Protein AF-C6DZ90-F1 (afdb_monomer)

Foldseek 3Di:
DPVVVVVVVVVVVVVVVVPPDPPPPVPPVPVCVVVVVVVVCCCVHDVVLVVVLVVQLVVLVCVLPVDPDCNPVSVVVSVVSNVCSVCVSVCVCCCVVPVDDDPD

pLDDT: mean 70.25, std 9.97, range [44.91, 85.31]

Nearest PDB structures (foldseek):
  6zbb-assembly1_P  TM=7.920E-01  e=8.735E+00  Bos taurus

Solvent-accessible surface area (backbone atoms only — not comparable to full-atom values): 6208 Å² total;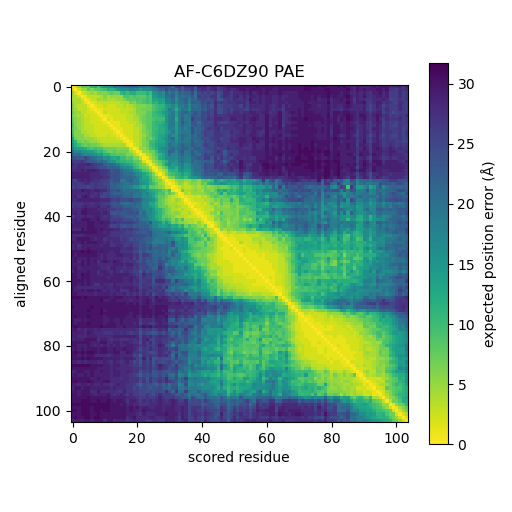 per-residue (Å²): 127,79,63,61,59,54,51,53,51,49,52,52,52,50,52,53,61,74,62,60,64,84,76,62,93,66,76,66,84,50,83,59,57,63,56,50,52,51,50,51,48,37,65,74,32,72,55,38,56,50,50,54,52,52,51,53,50,52,52,40,53,51,58,47,70,68,62,89,85,49,66,70,66,32,52,52,51,36,55,51,50,50,50,50,55,59,45,49,66,48,49,55,50,50,51,67,71,68,68,75,83,84,86,123

InterPro domains:
  IPR007039 Conjugal transfer TrbC/type IV secretion VirB2 [PF04956] (4-94)

Organism: Geobacter sp. (strain M21) (NCBI:txid443144)

Secondary structure (DSSP, 8-state):
-HHHHHHHHHHHHHHHHHH-----TT-S--TTHHHHHHHHHHHHSHHHHHHHHHHHHHHHHHHHHHSTT-HHHHHHHHHHHHHHHHHHHHHHHHHHHHSSS---

Sequence (104 aa):
MRTKEKVVGLWFALVVFLTTQPAFAGGSSMPWESPLNNILNSITGPVAKAGGVLAIVATGFGLAFSEGGGFMRKVVGVVFGLSITFSAGTFISDFLGYGGGAGF

Mean predicted aligned error: 18.35 Å

Radius of gyration: 29.63 Å; Cα contacts (8 Å, |Δi|>4): 20; chains: 1; bounding box: 73×28×78 Å

Structure (mmCIF, N/CA/C/O backbone):
data_AF-C6DZ90-F1
#
_entry.id   AF-C6DZ90-F1
#
loop_
_atom_site.group_PDB
_atom_site.id
_atom_site.type_symbol
_atom_site.label_atom_id
_atom_site.label_alt_id
_atom_site.label_comp_id
_atom_site.label_asym_id
_atom_site.label_entity_id
_atom_site.label_seq_id
_atom_site.pdbx_PDB_ins_code
_atom_site.Cartn_x
_atom_site.Cartn_y
_atom_site.Ca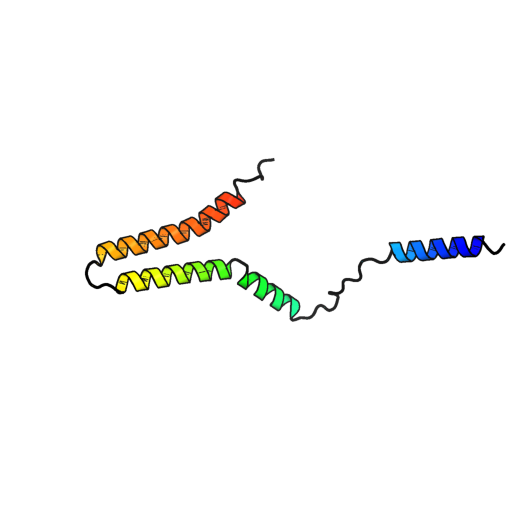rtn_z
_atom_site.occupancy
_atom_site.B_iso_or_equiv
_atom_site.auth_seq_id
_atom_site.auth_comp_id
_atom_site.auth_asym_id
_atom_site.auth_atom_id
_atom_site.pdbx_PDB_model_num
ATOM 1 N N . MET A 1 1 ? 54.821 -1.084 -52.399 1.00 55.31 1 MET A N 1
ATOM 2 C CA . MET A 1 1 ? 54.025 -2.309 -52.131 1.00 55.31 1 MET A CA 1
ATOM 3 C C . MET A 1 1 ? 53.556 -2.439 -50.672 1.00 55.31 1 MET A C 1
ATOM 5 O O . MET A 1 1 ? 52.513 -3.032 -50.469 1.00 55.31 1 MET A O 1
ATOM 9 N N . ARG A 1 2 ? 54.227 -1.803 -49.696 1.00 60.19 2 ARG A N 1
ATOM 10 C CA . ARG A 1 2 ? 54.007 -1.935 -48.237 1.00 60.19 2 ARG A CA 1
ATOM 11 C C . ARG A 1 2 ? 52.785 -1.208 -47.629 1.00 60.19 2 ARG A C 1
ATOM 13 O O . ARG A 1 2 ? 52.505 -1.360 -46.448 1.00 60.19 2 ARG A O 1
ATOM 20 N N . THR A 1 3 ? 52.087 -0.354 -48.384 1.00 61.16 3 THR A N 1
ATOM 21 C CA . THR A 1 3 ? 50.939 0.445 -47.890 1.00 61.16 3 THR A CA 1
ATOM 22 C C . THR A 1 3 ? 49.609 -0.296 -47.988 1.00 61.16 3 THR A C 1
ATOM 24 O O . THR A 1 3 ? 48.776 -0.175 -47.098 1.00 61.16 3 THR A O 1
ATOM 27 N N . LYS A 1 4 ? 49.433 -1.115 -49.028 1.00 60.03 4 LYS A N 1
ATOM 28 C CA . LYS A 1 4 ? 48.229 -1.931 -49.242 1.00 60.03 4 LYS A CA 1
ATOM 29 C C . LYS A 1 4 ? 48.046 -3.005 -48.163 1.00 60.03 4 LYS A C 1
ATOM 31 O O . LYS A 1 4 ? 46.926 -3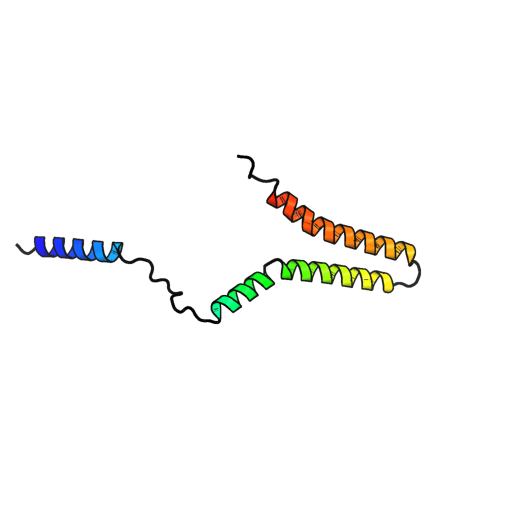.227 -47.729 1.00 60.03 4 LYS A O 1
ATOM 36 N N . GLU A 1 5 ? 49.137 -3.558 -47.635 1.00 65.38 5 GLU A N 1
ATOM 37 C CA . GLU A 1 5 ? 49.109 -4.501 -46.504 1.00 65.38 5 GLU A CA 1
ATOM 38 C C . GLU A 1 5 ? 48.618 -3.839 -45.208 1.00 65.38 5 GLU A C 1
ATOM 40 O O . GLU A 1 5 ? 47.832 -4.426 -44.470 1.00 65.38 5 GLU A O 1
ATOM 45 N N . LYS A 1 6 ? 49.007 -2.580 -44.961 1.00 68.31 6 LYS A N 1
ATOM 46 C CA . LYS A 1 6 ? 48.531 -1.817 -43.796 1.00 68.31 6 LYS A CA 1
ATOM 47 C C . LYS A 1 6 ? 47.054 -1.458 -43.904 1.00 68.31 6 LYS A C 1
ATOM 49 O O . LYS A 1 6 ? 46.349 -1.497 -42.904 1.00 68.31 6 LYS A O 1
ATOM 54 N N . VAL A 1 7 ? 46.591 -1.130 -45.110 1.00 75.19 7 VAL A N 1
ATOM 55 C CA . VAL A 1 7 ? 45.178 -0.829 -45.372 1.00 75.19 7 VAL A CA 1
ATOM 56 C C . VAL A 1 7 ? 44.325 -2.082 -45.183 1.00 75.19 7 VAL A C 1
ATOM 58 O O . VAL A 1 7 ? 43.316 -2.021 -44.494 1.00 75.19 7 VAL A O 1
ATOM 61 N N . VAL A 1 8 ? 44.758 -3.234 -45.703 1.00 78.31 8 VAL A N 1
ATOM 62 C CA . VAL A 1 8 ? 44.061 -4.516 -45.494 1.00 78.31 8 VAL A CA 1
ATOM 63 C C . VAL A 1 8 ? 44.039 -4.910 -44.013 1.00 78.31 8 VAL A C 1
ATOM 65 O O . VAL A 1 8 ? 42.989 -5.305 -43.514 1.00 78.31 8 VAL A O 1
ATOM 68 N N . GLY A 1 9 ? 45.146 -4.732 -43.284 1.00 78.06 9 GLY A N 1
ATOM 69 C CA . GLY A 1 9 ? 45.185 -4.970 -41.836 1.00 78.06 9 GLY A CA 1
ATOM 70 C C . GLY A 1 9 ? 44.255 -4.043 -41.045 1.00 78.06 9 GLY A C 1
ATOM 71 O O . GLY A 1 9 ? 43.592 -4.491 -40.111 1.00 78.06 9 GLY A O 1
ATOM 72 N N . LEU A 1 10 ? 44.147 -2.774 -41.452 1.00 82.06 10 LEU A N 1
ATOM 73 C CA . LEU A 1 10 ? 43.231 -1.809 -40.842 1.00 82.06 10 LEU A CA 1
ATOM 74 C C . LEU A 1 10 ? 41.766 -2.195 -41.080 1.00 82.06 10 LEU A C 1
ATOM 76 O O . LEU A 1 10 ? 40.976 -2.165 -40.141 1.00 82.06 10 LEU A O 1
ATOM 80 N N . TRP A 1 11 ? 41.416 -2.607 -42.302 1.00 80.19 11 TRP A N 1
ATOM 81 C CA . TRP A 1 11 ? 40.070 -3.095 -42.619 1.00 80.19 11 TRP A CA 1
ATOM 82 C C . TRP A 1 11 ? 39.716 -4.351 -41.825 1.00 80.19 11 TRP A C 1
ATOM 84 O O . TRP A 1 11 ? 38.610 -4.449 -41.301 1.00 80.19 11 TRP A O 1
ATOM 94 N N . PHE A 1 12 ? 40.663 -5.280 -41.678 1.00 81.81 12 PHE A N 1
ATOM 95 C CA . PHE A 1 12 ? 40.457 -6.496 -40.897 1.00 81.81 12 PHE A CA 1
ATOM 96 C C . PHE A 1 12 ? 40.220 -6.185 -39.411 1.00 81.81 12 PHE A C 1
ATOM 98 O O . PHE A 1 12 ? 39.279 -6.703 -38.815 1.00 81.81 12 PHE A O 1
ATOM 105 N N . ALA A 1 13 ? 41.007 -5.275 -38.829 1.00 79.81 13 ALA A N 1
ATOM 106 C CA . ALA A 1 13 ? 40.814 -4.822 -37.452 1.00 79.81 13 ALA A CA 1
ATOM 107 C C . ALA A 1 13 ? 39.455 -4.128 -37.247 1.00 79.81 13 ALA A C 1
ATOM 109 O O . ALA A 1 13 ? 38.797 -4.355 -36.234 1.00 79.81 13 ALA A O 1
ATOM 110 N N . LEU A 1 14 ? 39.007 -3.332 -38.223 1.00 80.94 14 LEU A N 1
ATOM 111 C CA . LEU A 1 14 ? 37.709 -2.652 -38.188 1.00 80.94 14 LEU A CA 1
ATOM 112 C C . LEU A 1 14 ? 36.540 -3.644 -38.219 1.00 80.94 14 LEU A C 1
ATOM 114 O O . LEU A 1 14 ? 35.593 -3.496 -37.453 1.00 80.94 14 LEU A O 1
ATOM 118 N N . VAL A 1 15 ? 36.621 -4.685 -39.053 1.00 80.50 15 VAL A N 1
ATOM 119 C CA . VAL A 1 15 ? 35.604 -5.749 -39.109 1.00 80.50 15 VAL A CA 1
ATOM 120 C C . VAL A 1 15 ? 35.562 -6.545 -37.803 1.00 80.50 15 VAL A C 1
ATOM 122 O O . VAL A 1 15 ? 34.479 -6.840 -37.302 1.00 80.50 15 VAL A O 1
ATOM 125 N N . VAL A 1 16 ? 36.716 -6.842 -37.199 1.00 77.69 16 VAL A N 1
ATOM 126 C CA . VAL A 1 16 ? 36.771 -7.499 -35.881 1.00 77.69 16 VAL A CA 1
ATOM 127 C C . VAL A 1 16 ? 36.129 -6.617 -34.805 1.00 77.69 16 VAL A C 1
ATOM 129 O O . VAL A 1 16 ? 35.325 -7.105 -34.022 1.00 77.69 16 VAL A O 1
ATOM 132 N N . PHE A 1 17 ? 36.394 -5.310 -34.806 1.00 73.00 17 PHE A N 1
ATOM 133 C CA . PHE A 1 17 ? 35.809 -4.379 -33.832 1.00 73.00 17 PHE A CA 1
ATOM 134 C C . PHE A 1 17 ? 34.300 -4.158 -34.031 1.00 73.00 17 PHE A C 1
ATOM 136 O O . PHE A 1 17 ? 33.561 -3.959 -33.076 1.00 73.00 17 PHE A O 1
ATOM 143 N N . LEU A 1 18 ? 33.808 -4.221 -35.270 1.00 73.75 18 LEU A N 1
ATOM 144 C CA . LEU A 1 18 ? 32.372 -4.135 -35.566 1.00 73.75 18 LEU A CA 1
ATOM 145 C C . LEU A 1 18 ? 31.622 -5.441 -35.264 1.00 73.75 18 LEU A C 1
ATOM 147 O O . LEU A 1 18 ? 30.400 -5.427 -35.138 1.00 73.75 18 LEU A O 1
ATOM 151 N N . THR A 1 19 ? 32.339 -6.562 -35.141 1.00 67.62 19 THR A N 1
ATOM 152 C CA . THR A 1 19 ? 31.776 -7.873 -34.781 1.00 67.62 19 THR A CA 1
ATOM 153 C C . THR A 1 19 ? 31.927 -8.205 -33.299 1.00 67.62 19 THR A C 1
ATOM 155 O O . THR A 1 19 ? 31.359 -9.201 -32.848 1.00 67.62 19 THR A O 1
ATOM 158 N N . THR A 1 20 ? 32.600 -7.360 -32.504 1.00 61.72 20 THR A N 1
ATOM 159 C CA . THR A 1 20 ? 32.509 -7.445 -31.044 1.00 61.72 20 THR A CA 1
ATOM 160 C C . THR A 1 20 ? 31.110 -7.021 -30.613 1.00 61.72 20 THR A C 1
ATOM 162 O O . THR A 1 20 ? 30.830 -5.847 -30.374 1.00 61.72 20 THR A O 1
ATOM 165 N N . GLN A 1 21 ? 30.207 -7.993 -30.512 1.00 59.31 21 GLN A N 1
ATOM 166 C CA . GLN A 1 21 ? 29.014 -7.847 -29.690 1.00 59.31 21 GLN A CA 1
ATOM 167 C C . GLN A 1 21 ? 29.464 -7.499 -28.263 1.00 59.31 21 GLN A C 1
ATOM 169 O O . GLN A 1 21 ? 30.538 -7.956 -27.853 1.00 59.31 21 GLN A O 1
ATOM 174 N N . PRO A 1 22 ? 28.693 -6.712 -27.489 1.00 57.50 22 PRO A N 1
ATOM 175 C CA . PRO A 1 22 ? 28.985 -6.555 -26.074 1.00 57.50 22 PRO A CA 1
ATOM 176 C C . PRO A 1 22 ? 29.064 -7.963 -25.490 1.00 57.50 22 PRO A C 1
ATOM 178 O O . PRO A 1 22 ? 28.085 -8.705 -25.515 1.00 57.50 22 PRO A O 1
ATOM 181 N N . ALA A 1 23 ? 30.250 -8.371 -25.041 1.00 50.91 23 ALA A N 1
ATOM 182 C CA . ALA A 1 23 ? 30.373 -9.553 -24.218 1.00 50.91 23 ALA A CA 1
ATOM 183 C C . ALA A 1 23 ? 29.535 -9.234 -22.988 1.00 50.91 23 ALA A C 1
ATOM 185 O O . ALA A 1 23 ? 29.865 -8.313 -22.240 1.00 50.91 23 ALA A O 1
ATOM 186 N N . PHE A 1 24 ? 28.392 -9.902 -22.851 1.00 51.31 24 PHE A N 1
ATOM 187 C CA . PHE A 1 24 ? 27.533 -9.740 -21.696 1.00 51.31 24 PHE A CA 1
ATOM 188 C C . PHE A 1 24 ? 28.396 -10.102 -20.491 1.00 51.31 24 PHE A C 1
ATOM 190 O O . PHE A 1 24 ? 28.604 -11.275 -20.185 1.00 51.31 24 PHE A O 1
ATOM 197 N N . ALA A 1 25 ? 28.900 -9.093 -19.787 1.00 47.06 25 ALA A N 1
ATOM 198 C CA . ALA A 1 25 ? 29.504 -9.223 -18.470 1.00 47.06 25 ALA A CA 1
ATOM 199 C C . ALA A 1 25 ? 28.407 -9.475 -17.412 1.00 47.06 25 ALA A C 1
ATOM 201 O O . ALA A 1 25 ? 28.410 -8.888 -16.340 1.00 47.06 25 ALA A O 1
ATOM 202 N N . GLY A 1 26 ? 27.462 -10.350 -17.766 1.00 52.22 26 GLY A N 1
ATOM 203 C CA . GLY A 1 26 ? 26.512 -11.088 -16.935 1.00 52.22 26 GLY A CA 1
ATOM 204 C C . GLY A 1 26 ? 26.482 -12.567 -17.365 1.00 52.22 26 GLY A C 1
ATOM 205 O O . GLY A 1 26 ? 25.513 -13.280 -17.145 1.00 52.22 26 GLY A O 1
ATOM 206 N N . GLY A 1 27 ? 27.536 -13.027 -18.053 1.00 48.31 27 GLY A N 1
ATOM 207 C CA . GLY A 1 27 ? 27.693 -14.379 -18.590 1.00 48.31 27 GLY A CA 1
ATOM 208 C C . GLY A 1 27 ? 28.193 -15.416 -17.583 1.00 48.31 27 GLY A C 1
ATOM 209 O O . GLY A 1 27 ? 28.590 -16.504 -17.986 1.00 48.31 27 GLY A O 1
ATOM 210 N N . SER A 1 28 ? 28.172 -15.122 -16.283 1.00 52.09 28 SER A N 1
ATOM 211 C CA . SER A 1 28 ? 27.958 -16.185 -15.309 1.00 52.09 28 SER A CA 1
ATOM 212 C C . SER A 1 28 ? 26.519 -16.048 -14.861 1.00 52.09 28 SER A C 1
ATOM 214 O O . SER A 1 28 ? 26.202 -15.138 -14.101 1.00 52.09 28 SER A O 1
ATOM 216 N N . SER A 1 29 ? 25.670 -16.947 -15.348 1.00 57.53 29 SER A N 1
ATOM 217 C CA . SER A 1 29 ? 24.348 -17.279 -14.823 1.00 57.53 29 SER A CA 1
ATOM 218 C C . SER A 1 29 ? 24.477 -17.720 -13.365 1.00 57.53 29 SER A C 1
ATOM 220 O O . SER A 1 29 ? 24.335 -18.895 -13.019 1.00 57.53 29 SER A O 1
ATOM 222 N N . MET A 1 30 ? 24.882 -16.786 -12.518 1.00 59.00 30 MET A N 1
ATOM 223 C CA . MET A 1 30 ? 25.158 -17.015 -11.127 1.00 59.00 30 MET A CA 1
ATOM 224 C C . MET A 1 30 ? 23.799 -17.338 -10.508 1.00 59.00 30 MET A C 1
ATOM 226 O O . MET A 1 30 ? 22.905 -16.493 -10.559 1.00 59.00 30 MET A O 1
ATOM 230 N N . PRO A 1 31 ? 23.594 -18.554 -9.964 1.00 61.72 31 PRO A N 1
ATOM 231 C CA . PRO A 1 31 ? 22.261 -19.038 -9.582 1.00 61.72 31 PRO A CA 1
ATOM 232 C C . PRO A 1 31 ? 21.542 -18.153 -8.558 1.00 61.72 31 PRO A C 1
ATOM 234 O O . PRO A 1 31 ? 20.348 -18.303 -8.335 1.00 61.72 31 PRO A O 1
ATOM 237 N N . TRP A 1 32 ? 22.291 -17.255 -7.920 1.00 70.06 32 TRP A N 1
ATOM 238 C CA . TRP A 1 32 ? 21.876 -16.319 -6.890 1.00 70.06 32 TRP A CA 1
ATOM 239 C C . TRP A 1 32 ? 21.478 -14.940 -7.429 1.00 70.06 32 TRP A C 1
ATOM 241 O O . TRP A 1 32 ? 20.771 -14.220 -6.733 1.00 70.06 32 TRP A O 1
ATOM 251 N N . GLU A 1 33 ? 21.829 -14.589 -8.668 1.00 69.94 33 GLU A N 1
ATOM 252 C CA . GLU A 1 33 ? 21.465 -13.301 -9.274 1.00 69.94 33 GLU A CA 1
ATOM 253 C C . GLU A 1 33 ? 19.963 -13.227 -9.601 1.00 69.94 33 GLU A C 1
ATOM 255 O O . GLU A 1 33 ? 19.313 -12.197 -9.419 1.00 69.94 33 GLU A O 1
ATOM 260 N N . SER A 1 34 ? 19.374 -14.357 -10.002 1.00 69.19 34 SER A N 1
ATOM 261 C CA . SER A 1 34 ? 17.928 -14.470 -10.212 1.00 69.19 34 SER A CA 1
ATOM 262 C C . SER A 1 34 ? 17.141 -14.319 -8.889 1.00 69.19 34 SER A C 1
ATOM 264 O O . SER A 1 34 ? 16.241 -13.478 -8.826 1.00 69.19 34 SER A O 1
ATOM 266 N N . PRO A 1 35 ? 17.508 -15.001 -7.783 1.00 71.06 35 PRO A N 1
ATOM 267 C CA . PRO A 1 35 ? 16.991 -14.715 -6.442 1.00 71.06 35 PRO A CA 1
ATOM 268 C C . PRO A 1 35 ? 17.191 -13.268 -5.975 1.00 71.06 35 PRO A C 1
ATOM 270 O O . PRO A 1 35 ? 16.258 -12.682 -5.429 1.00 71.06 35 PRO A O 1
ATOM 273 N N . LEU A 1 36 ? 18.364 -12.668 -6.204 1.00 68.94 36 LEU A N 1
ATOM 274 C CA . LEU A 1 36 ? 18.648 -11.291 -5.780 1.00 68.94 36 LEU A CA 1
ATOM 275 C C . LEU A 1 36 ? 17.738 -10.280 -6.493 1.00 68.94 36 LEU A C 1
ATOM 277 O O . LEU A 1 36 ? 17.181 -9.391 -5.850 1.00 68.94 36 LEU A O 1
ATOM 281 N N . ASN A 1 37 ? 17.523 -10.458 -7.799 1.00 66.88 37 ASN A N 1
ATOM 282 C CA . ASN A 1 37 ? 16.595 -9.637 -8.577 1.00 66.88 37 ASN A CA 1
ATOM 283 C C . ASN A 1 37 ? 15.138 -9.815 -8.125 1.00 66.88 37 ASN A C 1
ATOM 285 O O . ASN A 1 37 ? 14.390 -8.841 -8.068 1.00 66.88 37 ASN A O 1
ATOM 289 N N . ASN A 1 38 ? 14.731 -11.026 -7.735 1.00 67.62 38 ASN A N 1
ATOM 290 C CA . ASN A 1 38 ? 13.399 -11.264 -7.167 1.00 67.62 38 ASN A CA 1
ATOM 291 C C . ASN A 1 38 ? 13.214 -10.580 -5.805 1.00 67.62 38 ASN A C 1
ATOM 293 O O . ASN A 1 38 ? 12.135 -10.056 -5.523 1.00 67.62 38 ASN A O 1
ATOM 297 N N . ILE A 1 39 ? 14.258 -10.539 -4.974 1.00 68.44 39 ILE A N 1
ATOM 298 C CA . ILE A 1 39 ? 14.238 -9.833 -3.686 1.00 68.44 39 ILE A CA 1
ATOM 299 C C . ILE A 1 39 ? 14.174 -8.320 -3.909 1.00 68.44 39 ILE A C 1
ATOM 301 O O . ILE A 1 39 ? 13.325 -7.662 -3.309 1.00 68.44 39 ILE A O 1
ATOM 305 N N . LEU A 1 40 ? 14.997 -7.773 -4.811 1.00 64.88 40 LEU A N 1
ATOM 306 C CA . LEU A 1 40 ? 14.938 -6.357 -5.183 1.00 64.88 40 LEU A CA 1
ATOM 307 C C . LEU A 1 40 ? 13.547 -5.983 -5.707 1.00 64.88 40 LEU A C 1
ATOM 309 O O . LEU A 1 40 ? 12.946 -5.057 -5.174 1.00 64.88 40 LEU A O 1
ATOM 313 N N . ASN A 1 41 ? 12.989 -6.755 -6.645 1.00 64.50 41 ASN A N 1
ATOM 314 C CA . ASN A 1 41 ? 11.636 -6.541 -7.169 1.00 64.50 41 ASN A CA 1
ATOM 315 C C . ASN A 1 41 ? 10.533 -6.732 -6.121 1.00 64.50 41 ASN A C 1
ATOM 317 O O . ASN A 1 41 ? 9.470 -6.138 -6.243 1.00 64.50 41 ASN A O 1
ATOM 321 N N . SER A 1 42 ? 10.744 -7.539 -5.082 1.00 62.41 42 SER A N 1
ATOM 322 C CA . SER A 1 42 ? 9.765 -7.685 -3.996 1.00 62.41 42 SER A CA 1
ATOM 323 C C . SER A 1 42 ? 9.816 -6.491 -3.038 1.00 62.41 42 SER A C 1
ATOM 325 O O . SER A 1 42 ? 8.780 -6.018 -2.577 1.00 62.41 42 SER A O 1
ATOM 327 N N . ILE A 1 43 ? 11.009 -5.955 -2.780 1.00 62.03 43 ILE A N 1
ATOM 328 C CA . ILE A 1 43 ? 11.211 -4.793 -1.903 1.00 62.03 43 ILE A CA 1
ATOM 329 C C . ILE A 1 43 ? 10.831 -3.477 -2.601 1.00 62.03 43 ILE A C 1
ATOM 331 O O . ILE A 1 43 ? 10.403 -2.539 -1.934 1.00 62.03 43 ILE A O 1
ATOM 335 N N . THR A 1 44 ? 10.945 -3.386 -3.927 1.00 62.94 44 THR A N 1
ATOM 336 C CA . THR A 1 44 ? 10.532 -2.196 -4.697 1.00 62.94 44 THR A CA 1
ATOM 337 C C . THR A 1 44 ? 9.172 -2.349 -5.382 1.00 62.94 44 THR A C 1
ATOM 339 O O . THR A 1 44 ? 8.593 -1.358 -5.822 1.00 62.94 44 THR A O 1
ATOM 342 N N . GLY A 1 45 ? 8.641 -3.568 -5.462 1.00 70.56 45 GLY A N 1
ATOM 343 C CA . GLY A 1 45 ? 7.399 -3.887 -6.161 1.00 70.56 45 GLY A CA 1
ATOM 344 C C . GLY A 1 45 ? 6.190 -4.128 -5.242 1.00 70.56 45 GLY A C 1
ATOM 345 O O . GLY A 1 45 ? 6.132 -3.628 -4.115 1.00 70.56 45 GLY A O 1
ATOM 346 N N . PRO A 1 46 ? 5.179 -4.891 -5.707 1.00 70.12 46 PRO A N 1
ATOM 347 C CA . PRO A 1 46 ? 3.856 -5.001 -5.077 1.00 70.12 46 PRO A CA 1
ATOM 348 C C . PRO A 1 46 ? 3.854 -5.432 -3.602 1.00 70.12 46 PRO A C 1
ATOM 350 O O . PRO A 1 46 ? 2.945 -5.061 -2.858 1.00 70.12 46 PRO A O 1
ATOM 353 N N . VAL A 1 47 ? 4.871 -6.181 -3.162 1.00 73.00 47 VAL A N 1
ATOM 354 C CA . VAL A 1 47 ? 4.978 -6.681 -1.782 1.00 73.00 47 VAL A CA 1
ATOM 355 C C . VAL A 1 47 ? 5.256 -5.542 -0.798 1.00 73.00 47 VAL A C 1
ATOM 357 O O . VAL A 1 47 ? 4.625 -5.489 0.257 1.00 73.00 47 VAL A O 1
ATOM 360 N N . ALA A 1 48 ? 6.105 -4.575 -1.152 1.00 76.31 48 ALA A N 1
ATOM 361 C CA . ALA A 1 48 ? 6.320 -3.384 -0.328 1.00 76.31 48 ALA A CA 1
ATOM 362 C C . ALA A 1 48 ? 5.061 -2.511 -0.231 1.00 76.31 48 ALA A C 1
ATOM 364 O O . ALA A 1 48 ? 4.739 -1.995 0.842 1.00 76.31 48 ALA A O 1
ATOM 365 N N . LYS A 1 49 ? 4.291 -2.416 -1.323 1.00 70.75 49 LYS A N 1
ATOM 366 C CA . LYS A 1 49 ? 2.992 -1.727 -1.333 1.00 70.75 49 LYS A CA 1
ATOM 367 C C . LYS A 1 49 ? 1.992 -2.422 -0.396 1.00 70.75 49 LYS A C 1
ATOM 369 O O . LYS A 1 49 ? 1.333 -1.749 0.393 1.00 70.75 49 LYS A O 1
ATOM 374 N N . ALA A 1 50 ? 1.933 -3.756 -0.411 1.00 77.88 50 ALA A N 1
ATOM 375 C CA . ALA A 1 50 ? 1.108 -4.537 0.515 1.00 77.88 50 ALA A CA 1
ATOM 376 C C . ALA A 1 50 ? 1.553 -4.369 1.982 1.00 77.88 50 ALA A C 1
ATOM 378 O O . ALA A 1 50 ? 0.712 -4.168 2.858 1.00 77.88 50 ALA A O 1
ATOM 379 N N . GLY A 1 51 ? 2.864 -4.374 2.248 1.00 81.69 51 GLY A N 1
ATOM 380 C CA . GLY A 1 51 ? 3.421 -4.126 3.581 1.00 81.69 51 GLY A CA 1
ATOM 381 C C . GLY A 1 51 ? 3.075 -2.736 4.127 1.00 81.69 51 GLY A C 1
ATOM 382 O O . GLY A 1 51 ? 2.654 -2.615 5.278 1.00 81.69 51 GLY A O 1
ATOM 383 N N . GLY A 1 52 ? 3.170 -1.696 3.292 1.00 79.25 52 GLY A N 1
ATOM 384 C CA . GLY A 1 52 ? 2.784 -0.328 3.658 1.00 79.25 52 GLY A CA 1
ATOM 385 C C . GLY A 1 52 ? 1.292 -0.191 3.976 1.00 79.25 52 GLY A C 1
ATOM 386 O O . GLY A 1 52 ? 0.926 0.448 4.962 1.00 79.25 52 GLY A O 1
ATOM 387 N N . VAL A 1 53 ? 0.427 -0.849 3.198 1.00 80.50 53 VAL A N 1
ATOM 388 C CA . VAL A 1 53 ? -1.018 -0.885 3.474 1.00 80.50 53 VAL A CA 1
ATOM 389 C C . VAL A 1 53 ? -1.297 -1.569 4.815 1.00 80.50 53 VAL A C 1
ATOM 391 O O . VAL A 1 53 ? -2.011 -1.004 5.642 1.00 80.50 53 VAL A O 1
ATOM 394 N N . LEU A 1 54 ? -0.693 -2.732 5.076 1.00 81.88 54 LEU A N 1
ATOM 395 C CA . LEU A 1 54 ? -0.867 -3.466 6.336 1.00 81.88 54 LEU A CA 1
ATOM 396 C C . LEU A 1 54 ? -0.411 -2.663 7.563 1.00 81.88 54 LEU A C 1
ATOM 398 O O . LEU A 1 54 ? -1.092 -2.684 8.589 1.00 81.88 54 LEU A O 1
ATOM 402 N N . ALA A 1 55 ? 0.696 -1.923 7.459 1.00 84.62 55 ALA A N 1
ATOM 403 C CA . ALA A 1 55 ? 1.174 -1.060 8.538 1.00 84.62 55 ALA A CA 1
ATOM 404 C C . ALA A 1 55 ? 0.162 0.053 8.876 1.00 84.62 55 ALA A C 1
ATOM 406 O O . ALA A 1 55 ? -0.148 0.265 10.049 1.00 84.62 55 ALA A O 1
ATOM 407 N N . ILE A 1 56 ? -0.423 0.704 7.862 1.00 82.75 56 ILE A N 1
ATOM 408 C CA . ILE A 1 56 ? -1.461 1.736 8.041 1.00 82.75 56 ILE A CA 1
ATOM 409 C C . ILE A 1 56 ? -2.711 1.150 8.716 1.00 82.75 56 ILE A C 1
ATOM 411 O O . ILE A 1 56 ? -3.254 1.755 9.645 1.00 82.75 56 ILE A O 1
ATOM 415 N N . VAL A 1 57 ? -3.139 -0.050 8.300 1.00 82.38 57 VAL A N 1
ATOM 416 C CA . VAL A 1 57 ? -4.258 -0.775 8.928 1.00 82.38 57 VAL A CA 1
ATOM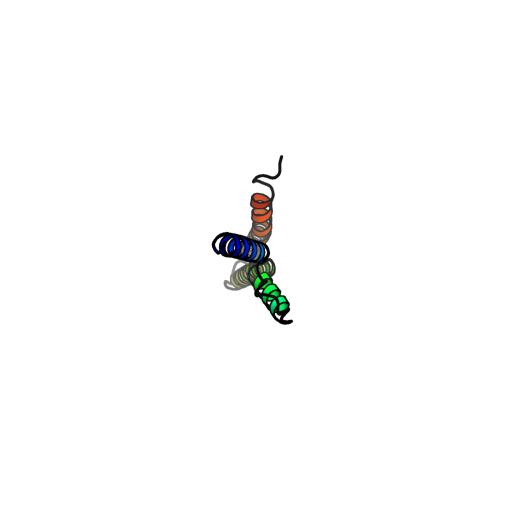 417 C C . VAL A 1 57 ? -3.987 -1.037 10.409 1.00 82.38 57 VAL A C 1
ATOM 419 O O . VAL A 1 57 ? -4.838 -0.743 11.251 1.00 82.38 57 VAL A O 1
ATOM 422 N N . ALA A 1 58 ? -2.805 -1.565 10.734 1.00 82.88 58 ALA A N 1
ATOM 423 C CA . ALA A 1 58 ? -2.423 -1.905 12.101 1.00 82.88 58 ALA A CA 1
ATOM 424 C C . ALA A 1 58 ? -2.367 -0.664 13.009 1.00 82.88 58 ALA A C 1
ATOM 426 O O . ALA A 1 58 ? -2.881 -0.696 14.130 1.00 82.88 58 ALA A O 1
ATOM 427 N N . THR A 1 59 ? -1.821 0.452 12.516 1.00 81.06 59 THR A N 1
ATOM 428 C CA . THR A 1 59 ? -1.821 1.733 13.238 1.00 81.06 59 THR A CA 1
ATOM 429 C C . THR A 1 59 ? -3.240 2.263 13.457 1.00 81.06 59 THR A C 1
ATOM 431 O O . THR A 1 59 ? -3.567 2.670 14.572 1.00 81.06 59 THR A O 1
ATOM 434 N N . GLY A 1 60 ? -4.110 2.214 12.441 1.00 74.75 60 GLY A N 1
ATOM 435 C CA . GLY A 1 60 ? -5.515 2.623 12.571 1.00 74.75 60 GLY A CA 1
ATOM 436 C C . GLY A 1 60 ? -6.27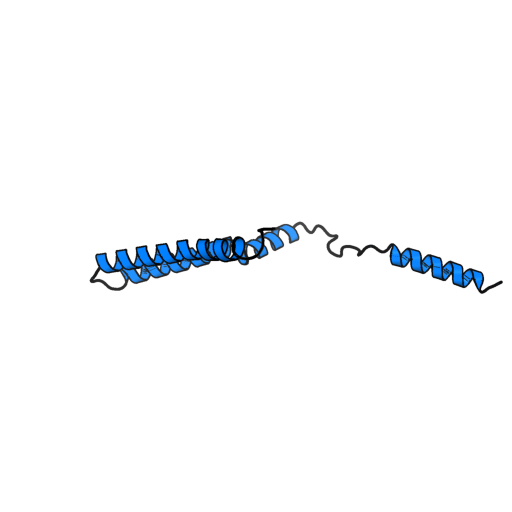7 1.796 13.610 1.00 74.75 60 GLY A C 1
ATOM 437 O O . GLY A 1 60 ? -6.982 2.354 14.453 1.00 74.75 60 GLY A O 1
ATOM 438 N N . PHE A 1 61 ? -6.067 0.477 13.614 1.00 78.44 61 PHE A N 1
ATOM 439 C CA . PHE A 1 61 ? -6.603 -0.424 14.637 1.00 78.44 61 PHE A CA 1
ATOM 440 C C . PHE A 1 61 ? -6.093 -0.068 16.039 1.00 78.44 61 PHE A C 1
ATOM 442 O O . PHE A 1 61 ? -6.896 0.067 16.962 1.00 78.44 61 PHE A O 1
ATOM 449 N N . GLY A 1 62 ? -4.785 0.153 16.203 1.00 77.56 62 GLY A N 1
ATOM 450 C CA . GLY A 1 62 ? -4.195 0.549 17.486 1.00 77.56 62 GLY A CA 1
ATOM 451 C C . GLY A 1 62 ? -4.798 1.842 18.0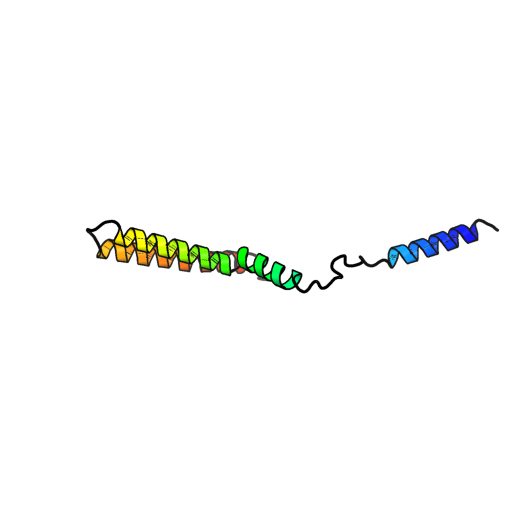48 1.00 77.56 62 GLY A C 1
ATOM 452 O O . GLY A 1 62 ? -5.190 1.893 19.214 1.00 77.56 62 GLY A O 1
ATOM 453 N N . LEU A 1 63 ? -4.974 2.865 17.206 1.00 74.00 63 LEU A N 1
ATOM 454 C CA . LEU A 1 63 ? -5.594 4.136 17.604 1.00 74.00 63 LEU A CA 1
ATOM 455 C C . LEU A 1 63 ? -7.089 3.990 17.952 1.00 74.00 63 LEU A C 1
ATOM 457 O O . LEU A 1 63 ? -7.585 4.639 18.885 1.00 74.00 63 LEU A O 1
ATOM 461 N N . ALA A 1 64 ? -7.816 3.094 17.272 1.00 71.62 64 ALA A N 1
ATOM 462 C CA . ALA A 1 64 ? -9.206 2.802 17.626 1.00 71.62 64 ALA A CA 1
ATOM 463 C C . ALA A 1 64 ? -9.353 2.231 19.043 1.00 71.62 64 ALA A C 1
ATOM 465 O O . ALA A 1 64 ? -10.287 2.595 19.761 1.00 71.62 64 ALA A O 1
ATOM 466 N N . PHE A 1 65 ? -8.415 1.406 19.498 1.00 68.44 65 PHE A N 1
ATOM 467 C CA . PHE A 1 65 ? -8.478 0.834 20.844 1.00 68.44 65 PHE A CA 1
ATOM 468 C C . PHE A 1 65 ? -7.783 1.689 21.923 1.00 68.44 65 PHE A C 1
ATOM 470 O O . PHE A 1 65 ? -8.034 1.468 23.103 1.00 68.44 65 PHE A O 1
ATOM 477 N N . SER A 1 66 ? -6.986 2.705 21.556 1.00 70.44 66 SER A N 1
ATOM 478 C CA . SER A 1 66 ? -6.139 3.459 22.505 1.00 70.44 66 SER A CA 1
ATOM 479 C C . SER A 1 66 ? -6.859 4.467 23.422 1.00 70.44 66 SER A C 1
ATOM 481 O O . SER A 1 66 ? -6.392 4.710 24.526 1.00 70.44 66 SER A O 1
ATOM 483 N N . GLU A 1 67 ? -7.973 5.074 23.007 1.00 64.94 67 GLU A N 1
ATOM 484 C CA . GLU A 1 67 ? -8.773 5.978 23.871 1.00 64.94 67 GLU A CA 1
ATOM 485 C C . GLU A 1 67 ? -10.132 5.346 24.217 1.00 64.94 67 GLU A C 1
ATOM 487 O O . GLU A 1 67 ? -11.031 5.270 23.375 1.00 64.94 67 GLU A O 1
ATOM 492 N N . GLY A 1 68 ? -10.303 4.858 25.442 1.00 64.56 68 GLY A N 1
ATOM 493 C CA . GLY A 1 68 ? -11.594 4.356 25.911 1.00 64.56 68 GLY A CA 1
ATOM 494 C C . GLY A 1 68 ? -12.624 5.488 25.982 1.00 64.56 68 GLY A C 1
ATOM 495 O O . GLY A 1 68 ? -12.427 6.443 26.724 1.00 64.56 68 GLY A O 1
ATOM 496 N N . GLY A 1 69 ? -13.719 5.396 25.215 1.00 60.56 69 GLY A N 1
ATOM 497 C CA . GLY A 1 69 ? -14.848 6.331 25.360 1.00 60.56 69 GLY A CA 1
ATOM 498 C C . GLY A 1 69 ? -15.826 6.462 24.184 1.00 60.56 69 GLY A C 1
ATOM 499 O O . GLY A 1 69 ? -16.912 6.997 24.368 1.00 60.56 69 GLY A O 1
ATOM 500 N N . GLY A 1 70 ? -15.504 5.969 22.979 1.00 71.75 70 GLY A N 1
ATOM 501 C CA . GLY A 1 70 ? -16.335 6.228 21.789 1.00 71.75 70 GLY A CA 1
ATOM 502 C C . GLY A 1 70 ? -16.226 5.187 20.677 1.00 71.75 70 GLY A C 1
ATOM 503 O O . GLY A 1 70 ? -15.939 5.540 19.536 1.00 71.75 70 GLY A O 1
ATOM 504 N N . PHE A 1 71 ? -16.447 3.908 20.994 1.00 69.69 71 PHE A N 1
ATOM 505 C CA . PHE A 1 71 ? -16.255 2.779 20.071 1.00 69.69 71 PHE A CA 1
ATOM 506 C C . PHE A 1 71 ? -16.937 2.970 18.702 1.00 69.69 71 PHE A C 1
ATOM 508 O O . PHE A 1 71 ? -16.287 2.797 17.679 1.00 69.69 71 PHE A O 1
ATOM 515 N N . MET A 1 72 ? -18.193 3.436 18.655 1.00 69.25 72 MET A N 1
ATOM 516 C CA . MET A 1 72 ? -18.914 3.649 17.388 1.00 69.25 72 MET A CA 1
ATOM 517 C C . MET A 1 72 ? -18.235 4.693 16.482 1.00 69.25 72 MET A C 1
ATOM 519 O O . MET A 1 72 ? -18.033 4.452 15.295 1.00 69.25 72 MET A O 1
ATOM 523 N N . ARG A 1 73 ? -17.823 5.841 17.042 1.00 73.06 73 ARG A N 1
ATOM 524 C CA . ARG A 1 73 ? -17.104 6.890 16.293 1.00 73.06 73 ARG A CA 1
ATOM 525 C C . ARG A 1 73 ? -15.756 6.393 15.775 1.00 73.06 73 ARG A C 1
ATOM 527 O O . ARG A 1 73 ? -15.338 6.765 14.683 1.00 73.06 73 ARG A O 1
ATOM 534 N N . LYS A 1 74 ? -15.100 5.529 16.542 1.00 74.38 74 LYS A N 1
ATOM 535 C CA . LYS A 1 74 ? -13.790 4.981 16.196 1.00 74.38 74 LYS A CA 1
ATOM 536 C C . LYS A 1 74 ? -13.845 3.864 15.167 1.00 74.38 74 LYS A C 1
ATOM 538 O O . LYS A 1 74 ? -13.011 3.849 14.270 1.00 74.38 74 LYS A O 1
ATOM 543 N N . VAL A 1 75 ? -14.836 2.978 15.248 1.00 78.31 75 VAL A N 1
ATOM 544 C CA . VAL A 1 75 ? -15.070 1.945 14.230 1.00 78.31 75 VAL A CA 1
ATOM 545 C C . VAL A 1 75 ? -15.373 2.601 12.889 1.00 78.31 75 VAL A C 1
ATOM 547 O O . VAL A 1 75 ? -14.763 2.234 11.890 1.00 78.31 75 VAL A O 1
ATOM 550 N N . VAL A 1 76 ? -16.224 3.632 12.871 1.00 81.62 76 VAL A N 1
ATOM 551 C CA . VAL A 1 76 ? -16.483 4.408 11.649 1.00 81.62 76 VAL A CA 1
ATOM 552 C C . VAL A 1 76 ? -15.196 5.057 11.129 1.00 81.62 76 VAL A C 1
ATOM 554 O O . VAL A 1 76 ? -14.911 4.946 9.942 1.00 81.62 76 VAL A O 1
ATOM 557 N N . GLY A 1 77 ? -14.376 5.658 12.000 1.00 81.25 77 GLY A N 1
ATOM 558 C CA . GLY A 1 77 ? -13.088 6.249 11.613 1.00 81.25 77 GLY A CA 1
ATOM 559 C C . GLY A 1 77 ? -12.091 5.242 11.024 1.00 81.25 77 GLY A C 1
ATOM 560 O O . GLY A 1 77 ? -11.461 5.524 10.006 1.00 81.25 77 GLY A O 1
ATOM 561 N N . VAL A 1 78 ? -11.980 4.049 11.611 1.00 80.50 78 VAL A N 1
ATOM 562 C CA . VAL A 1 78 ? -11.084 2.990 11.116 1.00 80.50 78 VAL A CA 1
ATOM 563 C C . VAL A 1 78 ? -11.581 2.381 9.814 1.00 80.50 78 VAL A C 1
ATOM 565 O O . VAL A 1 78 ? -10.784 2.209 8.897 1.00 80.50 78 VAL A O 1
ATOM 568 N N . VAL A 1 79 ? -12.879 2.100 9.687 1.00 83.06 79 VAL A N 1
ATOM 569 C CA . VAL A 1 79 ? -13.465 1.573 8.442 1.00 83.06 79 VAL A CA 1
ATOM 570 C C . VAL A 1 79 ? -13.342 2.596 7.309 1.00 83.06 79 VAL A C 1
ATOM 572 O O . VAL A 1 79 ? -13.003 2.230 6.181 1.00 83.06 79 VAL A O 1
ATOM 575 N N . PHE A 1 80 ? -13.548 3.882 7.605 1.00 83.50 80 PHE A N 1
ATOM 576 C CA . PHE A 1 80 ? -13.364 4.962 6.638 1.00 83.50 80 PHE A CA 1
ATOM 577 C C . PHE A 1 80 ? -11.894 5.100 6.211 1.00 83.50 80 PHE A C 1
ATOM 579 O O . PHE A 1 80 ? -11.609 5.141 5.015 1.00 83.50 80 PHE A O 1
ATOM 586 N N . GLY A 1 81 ? -10.951 5.072 7.161 1.00 83.69 81 GLY A N 1
ATOM 587 C CA . GLY A 1 81 ? -9.511 5.088 6.872 1.00 83.69 81 GLY A CA 1
ATOM 588 C C . GLY A 1 81 ? -9.053 3.887 6.038 1.00 83.69 81 GLY A C 1
ATOM 589 O O . GLY A 1 81 ? -8.369 4.060 5.032 1.00 83.69 81 GLY A O 1
ATOM 590 N N . LEU A 1 82 ? -9.510 2.683 6.389 1.00 83.69 82 LEU A N 1
ATOM 591 C CA . LEU A 1 82 ? -9.262 1.454 5.629 1.00 83.69 82 LEU A CA 1
ATOM 592 C C . LEU A 1 82 ? -9.752 1.554 4.185 1.00 83.69 82 LEU A C 1
ATOM 594 O O . LEU A 1 82 ? -9.031 1.186 3.257 1.00 83.69 82 LEU A O 1
ATOM 598 N N . SER A 1 83 ? -10.957 2.089 3.997 1.00 85.31 83 SER A N 1
ATOM 599 C CA . SER A 1 83 ? -11.555 2.263 2.673 1.00 85.31 83 SER A CA 1
ATOM 600 C C . SER A 1 83 ? -10.747 3.241 1.817 1.00 85.31 83 SER A C 1
ATOM 602 O O . SER A 1 83 ? -10.521 2.979 0.636 1.00 85.31 83 SER A O 1
ATOM 604 N N . ILE A 1 84 ? -10.244 4.332 2.409 1.00 84.00 84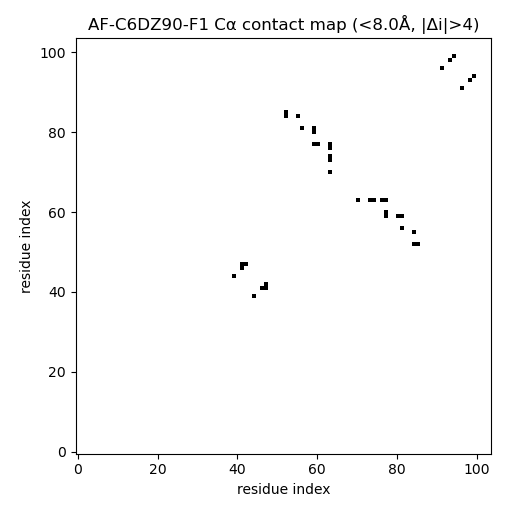 ILE A N 1
ATOM 605 C CA . ILE A 1 84 ? -9.376 5.297 1.718 1.00 84.00 84 ILE A CA 1
ATOM 606 C C . ILE A 1 84 ? -8.047 4.651 1.327 1.00 84.00 84 ILE A C 1
ATOM 608 O O . ILE A 1 84 ? -7.604 4.827 0.196 1.00 84.00 84 ILE A O 1
ATOM 612 N N . THR A 1 85 ? -7.414 3.882 2.214 1.00 82.00 85 THR A N 1
ATOM 613 C CA . THR A 1 85 ? -6.132 3.226 1.914 1.00 82.00 85 THR A CA 1
ATOM 614 C C . THR A 1 85 ? -6.263 2.192 0.789 1.00 82.00 85 THR A C 1
ATOM 616 O O . THR A 1 85 ? -5.455 2.204 -0.142 1.00 82.00 85 THR A O 1
ATOM 619 N N . PHE A 1 86 ? -7.293 1.338 0.822 1.00 76.69 86 PHE A N 1
ATOM 620 C CA . PHE A 1 86 ? -7.568 0.372 -0.253 1.00 76.69 86 PHE A CA 1
ATOM 621 C C . PHE A 1 86 ? -7.929 1.060 -1.579 1.00 76.69 86 PHE A C 1
ATOM 623 O O . PHE A 1 86 ? -7.441 0.661 -2.641 1.00 76.69 86 PHE A O 1
ATOM 630 N N . SER A 1 87 ? -8.743 2.117 -1.518 1.00 82.81 87 SER A N 1
ATOM 631 C CA . SER A 1 87 ? -9.147 2.882 -2.698 1.00 82.81 87 SER A CA 1
ATOM 632 C C . SER A 1 87 ? -7.969 3.637 -3.316 1.00 82.81 87 SER A C 1
ATOM 634 O O . SER A 1 87 ? -7.724 3.488 -4.505 1.00 82.81 87 SER A O 1
ATOM 636 N N . ALA A 1 88 ? -7.158 4.352 -2.531 1.00 80.06 88 ALA A N 1
ATOM 637 C CA . ALA A 1 88 ? -5.983 5.082 -3.019 1.00 80.06 88 ALA A CA 1
ATOM 638 C C . ALA A 1 88 ? -4.958 4.158 -3.693 1.00 80.06 88 ALA A C 1
ATOM 640 O O . ALA A 1 88 ? -4.396 4.505 -4.734 1.00 80.06 88 ALA A O 1
ATOM 641 N N . GLY A 1 89 ? -4.748 2.962 -3.130 1.00 76.38 89 GLY A N 1
ATOM 642 C CA . GLY A 1 89 ? -3.860 1.954 -3.707 1.00 76.38 89 GLY A CA 1
ATOM 643 C C . GLY A 1 89 ? -4.256 1.541 -5.127 1.00 76.38 89 GLY A C 1
ATOM 644 O O . GLY A 1 89 ? -3.361 1.300 -5.941 1.00 76.38 89 GLY A O 1
ATOM 645 N N . THR A 1 90 ? -5.559 1.510 -5.417 1.00 72.12 90 THR A N 1
ATOM 646 C CA . THR A 1 90 ? -6.137 1.125 -6.716 1.00 72.12 90 THR A CA 1
ATOM 647 C C . THR A 1 90 ? -6.302 2.344 -7.632 1.00 72.12 90 THR A C 1
ATOM 649 O O . THR A 1 90 ? -5.828 2.336 -8.761 1.00 72.12 90 THR A O 1
ATOM 652 N N . PHE A 1 91 ? -6.830 3.451 -7.106 1.00 71.38 91 PHE A N 1
ATOM 653 C CA . PHE A 1 91 ? -7.033 4.725 -7.800 1.00 71.38 91 PHE A CA 1
ATOM 654 C C . PHE A 1 91 ? -5.749 5.286 -8.416 1.00 71.38 91 PHE A C 1
ATOM 656 O O . PHE A 1 91 ? -5.768 5.691 -9.568 1.00 71.38 91 PHE A O 1
ATOM 663 N N . ILE A 1 92 ? -4.626 5.306 -7.692 1.00 71.06 92 ILE A N 1
ATOM 664 C CA . ILE A 1 92 ? -3.359 5.833 -8.235 1.00 71.06 92 ILE A CA 1
ATOM 665 C C . ILE A 1 92 ? -2.843 4.956 -9.378 1.00 71.06 92 ILE A C 1
ATOM 667 O O . ILE A 1 92 ? -2.289 5.464 -10.348 1.00 71.06 92 ILE A O 1
ATOM 671 N N . SER A 1 93 ? -3.040 3.644 -9.279 1.00 69.00 93 SER A N 1
ATOM 672 C CA . SER A 1 93 ? -2.648 2.706 -10.327 1.00 69.00 93 SER A CA 1
ATOM 673 C C . SER A 1 93 ? -3.536 2.837 -11.567 1.00 69.00 93 SER A C 1
ATOM 675 O O . SER A 1 93 ? -3.002 2.869 -12.671 1.00 69.00 93 SER A O 1
ATOM 677 N N . ASP A 1 94 ? -4.846 3.013 -11.399 1.00 68.50 94 ASP A N 1
ATOM 678 C CA . ASP A 1 94 ? -5.789 3.186 -12.511 1.00 68.50 94 ASP A CA 1
ATOM 679 C C . ASP A 1 94 ? -5.696 4.587 -13.142 1.00 68.50 94 ASP A C 1
ATOM 681 O O . ASP A 1 94 ? -5.710 4.731 -14.362 1.00 68.50 94 ASP A O 1
ATOM 685 N N . PHE A 1 95 ? -5.513 5.636 -12.337 1.00 65.56 95 PHE A N 1
ATOM 686 C CA . PHE A 1 95 ? -5.359 7.018 -12.802 1.00 65.56 95 PHE A CA 1
ATOM 687 C C . PHE A 1 95 ? -4.055 7.223 -13.586 1.00 65.56 95 PHE A C 1
ATOM 689 O O . PHE A 1 95 ? -4.063 7.845 -14.647 1.00 65.56 95 PHE A O 1
ATOM 696 N N . LEU A 1 96 ? -2.939 6.667 -13.100 1.00 68.62 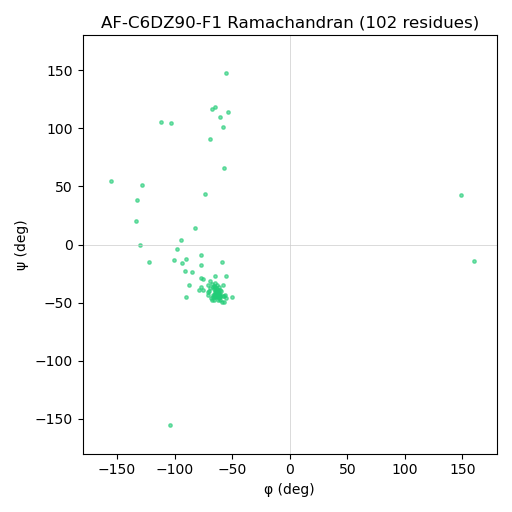96 LEU A N 1
ATOM 697 C CA . LEU A 1 96 ? -1.638 6.779 -13.769 1.00 68.62 96 LEU A CA 1
ATOM 698 C C . LEU A 1 96 ? -1.430 5.716 -14.863 1.00 68.62 96 LEU A C 1
ATOM 700 O O . LEU A 1 96 ? -0.638 5.943 -15.773 1.00 68.62 96 LEU A O 1
ATOM 704 N N . GLY A 1 97 ? -2.125 4.576 -14.788 1.00 62.75 97 GLY A N 1
ATOM 705 C CA . GLY A 1 97 ? -2.021 3.470 -15.747 1.00 62.75 97 GLY A CA 1
ATOM 706 C C . GLY A 1 97 ? -3.004 3.531 -16.922 1.00 62.75 97 GLY A C 1
ATOM 707 O O . GLY A 1 97 ? -2.719 2.948 -17.963 1.00 62.75 97 GLY A O 1
ATOM 708 N N . TYR A 1 98 ? -4.129 4.244 -16.795 1.00 59.59 98 TYR A N 1
AT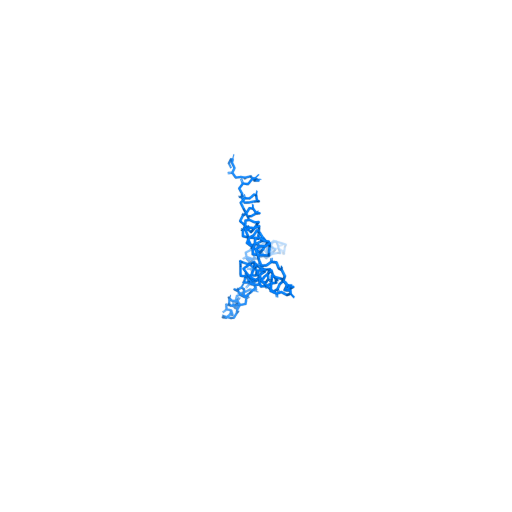OM 709 C CA . TYR A 1 98 ? -5.165 4.327 -17.840 1.00 59.59 98 TYR A CA 1
ATOM 710 C C . TYR A 1 98 ? -5.455 5.768 -18.313 1.00 59.59 98 TYR A C 1
ATOM 712 O O . TYR A 1 98 ? -6.031 5.966 -19.378 1.00 59.59 98 TYR A O 1
ATOM 720 N N . GLY A 1 99 ? -5.015 6.800 -17.583 1.00 60.22 99 GLY A N 1
ATOM 721 C CA . GLY A 1 99 ? -5.343 8.205 -17.873 1.00 60.22 99 GLY A CA 1
ATOM 722 C C . GLY A 1 99 ? -4.342 9.002 -18.723 1.00 60.22 99 GLY A C 1
ATOM 723 O O . GLY A 1 99 ? -4.538 10.205 -18.880 1.00 60.22 99 GLY A O 1
ATOM 724 N N . GLY A 1 100 ? -3.266 8.391 -19.241 1.00 59.12 100 GLY A N 1
ATOM 725 C CA . GLY A 1 100 ? -2.087 9.146 -19.705 1.00 59.12 100 GLY A CA 1
ATOM 726 C C . GLY A 1 100 ? -1.510 8.874 -21.101 1.00 59.12 100 GLY A C 1
ATOM 727 O O . GLY A 1 100 ? -0.539 9.542 -21.442 1.00 59.12 100 GLY A O 1
ATOM 728 N N . GLY A 1 101 ? -2.046 7.959 -21.925 1.00 56.16 101 GLY A N 1
ATOM 729 C CA . GLY A 1 101 ? -1.528 7.802 -23.302 1.00 56.16 101 GLY A CA 1
ATOM 730 C C . GLY A 1 101 ? -1.576 6.415 -23.949 1.00 56.16 101 GLY A C 1
ATOM 731 O O . GLY A 1 101 ? -0.612 6.038 -24.601 1.00 56.16 101 GLY A O 1
ATOM 732 N N . ALA A 1 102 ? -2.664 5.658 -23.806 1.00 54.97 102 ALA A N 1
ATOM 733 C CA . ALA A 1 102 ? -2.866 4.407 -24.554 1.00 54.97 102 ALA A CA 1
ATOM 734 C C . ALA A 1 102 ? -4.238 4.400 -25.249 1.00 54.97 102 ALA A C 1
ATOM 736 O O . ALA A 1 102 ? -5.050 3.495 -25.080 1.00 54.97 102 ALA A O 1
ATOM 737 N N . GLY A 1 103 ? -4.503 5.481 -25.982 1.00 53.06 103 GLY A N 1
ATOM 738 C CA . GLY A 1 103 ? -5.706 5.691 -26.786 1.00 53.06 103 GLY A CA 1
ATOM 739 C C . GLY A 1 103 ? -5.366 6.187 -28.191 1.00 53.06 103 GLY A C 1
ATOM 740 O O . GLY A 1 103 ? -6.035 7.087 -28.690 1.00 53.06 103 GLY A O 1
ATOM 741 N N . PHE A 1 104 ? -4.286 5.659 -28.767 1.00 44.91 104 PHE A N 1
ATOM 742 C CA . PHE A 1 104 ? -3.959 5.613 -30.194 1.00 44.91 104 PHE A CA 1
ATOM 743 C C . PHE A 1 104 ? -2.958 4.479 -30.419 1.00 44.91 104 PHE A C 1
ATOM 745 O O . PHE A 1 104 ? -2.073 4.305 -29.549 1.00 44.91 104 PHE A O 1
#